Protein AF-A0A0M9WJP3-F1 (afdb_monomer_lite)

Foldseek 3Di:
DDQCQDAAEAEDQDPVVVVVVVVVCCVVPVPDDVSVYHYHYDNDAPVPDPPPDDDDDDDDPDDPLQFLVDDNSQSVLCVPPDPVCSCPVSVVD

Sequence (93 aa):
MTTNIPEILLLCMDEPFLKAFNDALNKTWPDHDSTKLKITAIHERLNSLPEGTTFDLIVSPANSYARLDGAFDHAISTTFSPQQDYDAVTRVA

Organism: NCBI:txid229535

pLDDT: mean 90.61, std 8.88, range [39.28, 97.94]

Radius of gyration: 15.59 Å; chains: 1; bounding box: 30×29×42 Å

InterPro domains:
  IPR043472 Macro domain-like [G3DSA:3.40.220.10] (2-93)
  IPR043472 Macro domain-like [SSF52949] (8-83)

Secondary structure (DSSP, 8-state):
----PPPEEEE-S-HHHHHHHHHHHHHH-TT--TTT--EEEE-S-GGGPPTT---S-------TT----SHHHHHHHHHHS-TT-TTHHHHH-

Structure (mmCIF, N/CA/C/O backbone):
data_AF-A0A0M9WJP3-F1
#
_entry.id   AF-A0A0M9WJP3-F1
#
loop_
_atom_site.group_PDB
_atom_site.id
_atom_site.type_symbol
_atom_site.label_atom_id
_atom_site.label_alt_id
_atom_site.label_comp_id
_atom_site.label_asym_id
_atom_site.label_entity_id
_atom_site.label_seq_id
_atom_site.pdbx_PDB_ins_code
_atom_site.Cartn_x
_atom_site.Cartn_y
_atom_site.Cartn_z
_atom_site.occupancy
_atom_site.B_iso_or_equiv
_atom_site.auth_seq_id
_atom_site.auth_comp_id
_atom_site.auth_asym_id
_atom_site.auth_atom_id
_atom_site.pdbx_PDB_model_num
ATOM 1 N N . MET A 1 1 ? -15.297 -8.704 -22.559 1.00 39.28 1 MET A N 1
ATOM 2 C CA . MET A 1 1 ? -14.111 -9.451 -22.088 1.00 39.28 1 MET A CA 1
ATOM 3 C C . MET A 1 1 ? -13.248 -8.463 -21.328 1.00 39.28 1 MET A C 1
ATOM 5 O O . MET A 1 1 ? -13.125 -7.338 -21.780 1.00 39.28 1 MET A O 1
ATOM 9 N N . THR A 1 2 ? -12.860 -8.814 -20.108 1.00 51.16 2 THR A N 1
ATOM 10 C CA . THR A 1 2 ? -12.605 -7.919 -18.964 1.00 51.16 2 THR A CA 1
ATOM 11 C C . THR A 1 2 ? -11.388 -6.998 -19.146 1.00 51.16 2 THR A C 1
ATOM 13 O O . THR A 1 2 ? -10.277 -7.361 -18.780 1.00 51.16 2 THR A O 1
ATOM 16 N N . THR A 1 3 ? -11.589 -5.803 -19.704 1.00 58.03 3 THR A N 1
ATOM 17 C CA . THR A 1 3 ? -10.537 -4.803 -19.989 1.00 58.03 3 THR A CA 1
ATOM 18 C C . THR A 1 3 ? -10.383 -3.747 -18.893 1.00 58.03 3 THR A C 1
ATOM 20 O O . THR A 1 3 ? -10.204 -2.577 -19.198 1.00 58.03 3 THR A O 1
ATOM 23 N N . ASN A 1 4 ? -10.449 -4.133 -17.620 1.00 74.62 4 ASN A N 1
ATOM 24 C CA . ASN A 1 4 ? -10.087 -3.235 -16.522 1.00 74.62 4 ASN A CA 1
ATOM 25 C C . ASN A 1 4 ? -8.920 -3.872 -15.773 1.00 74.62 4 ASN A C 1
ATOM 27 O O . ASN A 1 4 ? -9.114 -4.522 -14.747 1.00 74.62 4 ASN A O 1
ATOM 31 N N . ILE A 1 5 ? -7.716 -3.758 -16.340 1.00 82.06 5 ILE A N 1
ATOM 32 C CA . ILE A 1 5 ? -6.503 -4.057 -15.576 1.00 82.06 5 ILE A CA 1
ATOM 33 C C . ILE A 1 5 ? -6.465 -3.037 -14.431 1.00 82.06 5 ILE A C 1
ATOM 35 O O . ILE A 1 5 ? -6.574 -1.840 -14.712 1.00 82.06 5 ILE A O 1
ATOM 39 N N . PRO A 1 6 ? -6.381 -3.479 -13.164 1.00 88.56 6 PRO A N 1
ATOM 40 C CA . PRO A 1 6 ? -6.393 -2.560 -12.038 1.00 88.56 6 PRO A CA 1
ATOM 41 C C . PRO A 1 6 ? -5.154 -1.665 -12.076 1.00 88.56 6 PRO A C 1
ATOM 43 O O . PRO A 1 6 ? -4.059 -2.102 -12.434 1.00 88.56 6 PRO A O 1
ATOM 46 N N . GLU A 1 7 ? -5.329 -0.409 -11.685 1.00 93.81 7 GLU A N 1
ATOM 47 C CA . GLU A 1 7 ? -4.207 0.465 -11.366 1.00 93.81 7 GLU A CA 1
ATOM 48 C C . GLU A 1 7 ? -3.656 0.094 -9.986 1.00 93.81 7 GLU A C 1
ATOM 50 O O . GLU A 1 7 ? -4.415 -0.136 -9.045 1.00 93.81 7 GLU A O 1
ATOM 55 N N . ILE A 1 8 ? -2.330 0.054 -9.858 1.00 95.62 8 ILE A N 1
ATOM 56 C CA . ILE A 1 8 ? -1.658 -0.149 -8.576 1.00 95.62 8 ILE A CA 1
ATOM 57 C C . ILE A 1 8 ? -1.178 1.205 -8.062 1.00 95.62 8 ILE A C 1
ATOM 59 O O . ILE A 1 8 ? -0.313 1.834 -8.671 1.00 95.62 8 ILE A O 1
ATOM 63 N N . LEU A 1 9 ? -1.693 1.625 -6.908 1.00 95.88 9 LEU A N 1
ATOM 64 C CA . LEU A 1 9 ? -1.131 2.739 -6.150 1.00 95.88 9 LEU A CA 1
A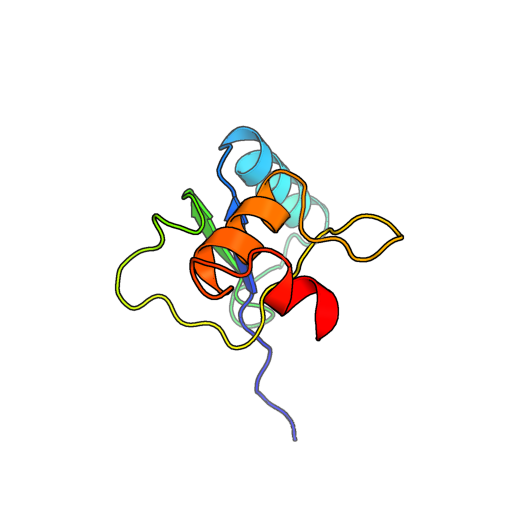TOM 65 C C . LEU A 1 9 ? -0.067 2.193 -5.193 1.00 95.88 9 LEU A C 1
ATOM 67 O O . LEU A 1 9 ? -0.385 1.514 -4.217 1.00 95.88 9 LEU A O 1
ATOM 71 N N . LEU A 1 10 ? 1.204 2.469 -5.480 1.00 95.81 10 LEU A N 1
ATOM 72 C CA . LEU A 1 10 ? 2.319 2.079 -4.621 1.00 95.81 10 LEU A CA 1
ATOM 73 C C . LEU A 1 10 ? 2.587 3.193 -3.607 1.00 95.81 10 LEU A C 1
ATOM 75 O O . LEU A 1 10 ? 3.381 4.099 -3.860 1.00 95.81 10 LEU A O 1
ATOM 79 N N . LEU A 1 11 ? 1.909 3.123 -2.463 1.00 95.44 11 LEU A N 1
ATOM 80 C CA . LEU A 1 11 ? 2.153 4.018 -1.337 1.00 95.44 11 LEU A CA 1
ATOM 81 C C . LEU A 1 11 ? 3.416 3.583 -0.587 1.00 95.44 11 LEU A C 1
ATOM 83 O O . LEU A 1 11 ? 3.508 2.452 -0.111 1.00 95.44 11 LEU A O 1
ATOM 87 N N . CYS A 1 12 ? 4.386 4.479 -0.463 1.00 94.44 12 CYS A N 1
ATOM 88 C CA . CYS A 1 12 ? 5.622 4.208 0.256 1.00 94.44 12 CYS A CA 1
ATOM 89 C C . CYS A 1 12 ? 6.148 5.497 0.880 1.00 94.44 12 CYS A C 1
ATOM 91 O O . CYS A 1 12 ? 6.144 6.530 0.229 1.00 94.44 12 CYS A O 1
ATOM 93 N N . MET A 1 13 ? 6.614 5.439 2.125 1.00 92.94 13 MET A N 1
ATOM 94 C CA . MET A 1 13 ? 7.101 6.623 2.843 1.00 92.94 13 MET A CA 1
ATOM 95 C C . MET A 1 13 ? 8.607 6.850 2.714 1.00 92.94 13 MET A C 1
ATOM 97 O O . MET A 1 13 ? 9.074 7.950 2.987 1.00 92.94 13 MET A O 1
ATOM 101 N N . ASP A 1 14 ? 9.359 5.809 2.356 1.00 93.19 14 ASP A N 1
ATOM 102 C CA . ASP A 1 14 ? 10.815 5.854 2.330 1.00 93.19 14 ASP A CA 1
ATOM 103 C C . ASP A 1 14 ? 11.305 5.773 0.883 1.00 93.19 14 ASP A C 1
ATOM 105 O O . ASP A 1 14 ? 11.226 4.732 0.221 1.00 93.19 14 ASP A O 1
ATOM 109 N N . GLU A 1 15 ? 11.882 6.874 0.408 1.00 94.38 15 GLU A N 1
ATOM 110 C CA . GLU A 1 15 ? 12.464 6.996 -0.931 1.00 94.38 15 GLU A CA 1
ATOM 111 C C . GLU A 1 15 ? 13.394 5.827 -1.334 1.00 94.38 15 GLU A C 1
ATOM 113 O O . GLU A 1 15 ? 13.291 5.359 -2.475 1.00 94.38 15 GLU A O 1
ATOM 118 N N . PRO A 1 16 ? 14.252 5.266 -0.448 1.00 96.94 16 PRO A N 1
ATOM 119 C CA . PRO A 1 16 ? 15.094 4.124 -0.805 1.00 96.94 16 PRO A CA 1
ATOM 120 C C . PRO A 1 16 ? 14.308 2.887 -1.254 1.00 96.94 16 PRO A C 1
ATOM 122 O O . PRO A 1 16 ? 14.767 2.171 -2.146 1.00 96.94 16 PRO A O 1
ATOM 125 N N . PHE A 1 17 ? 13.129 2.630 -0.679 1.00 95.88 17 PHE A N 1
ATOM 126 C CA . PHE A 1 17 ? 12.306 1.479 -1.057 1.00 95.88 17 PHE A CA 1
ATOM 127 C C . PHE A 1 17 ? 11.577 1.712 -2.380 1.00 95.88 17 PHE A C 1
ATOM 129 O O . PHE A 1 17 ? 11.508 0.790 -3.192 1.00 95.88 17 PHE A O 1
ATOM 136 N N . LEU A 1 18 ? 11.128 2.942 -2.657 1.00 95.31 18 LEU A N 1
ATOM 137 C CA . LEU A 1 18 ? 10.617 3.308 -3.985 1.00 95.31 18 LEU A CA 1
ATOM 138 C C . LEU A 1 18 ? 11.691 3.146 -5.058 1.00 95.31 18 LEU A C 1
ATOM 140 O O . LEU A 1 18 ? 11.436 2.571 -6.118 1.00 95.31 18 LEU A O 1
ATOM 144 N N . LYS A 1 19 ? 12.914 3.605 -4.778 1.00 96.69 19 LYS A N 1
ATOM 145 C CA . LYS A 1 19 ? 14.040 3.424 -5.693 1.00 96.69 19 LYS A CA 1
ATOM 146 C C . LYS A 1 19 ? 14.326 1.941 -5.929 1.00 96.69 19 LYS A C 1
ATOM 148 O O . LYS A 1 19 ? 14.435 1.525 -7.078 1.00 96.69 19 LYS A O 1
ATOM 153 N N . ALA A 1 20 ? 14.401 1.144 -4.863 1.00 97.75 20 ALA A N 1
ATOM 154 C CA . ALA A 1 20 ? 14.632 -0.294 -4.966 1.00 97.75 20 ALA A CA 1
ATOM 155 C C . ALA A 1 20 ? 13.534 -1.005 -5.776 1.00 97.75 20 ALA A C 1
ATOM 157 O O . ALA A 1 20 ? 13.846 -1.876 -6.587 1.00 97.75 20 ALA A O 1
ATOM 158 N N . PHE A 1 21 ? 12.268 -0.609 -5.602 1.00 97.12 21 PHE A N 1
ATOM 159 C CA . PHE A 1 21 ? 11.154 -1.125 -6.395 1.00 97.12 21 PHE A CA 1
ATOM 160 C C . PHE A 1 21 ? 11.322 -0.806 -7.884 1.00 97.12 21 PHE A C 1
ATOM 162 O O . PHE A 1 21 ? 11.253 -1.713 -8.709 1.00 97.12 21 PHE A O 1
ATOM 169 N N . ASN A 1 22 ? 11.597 0.454 -8.231 1.00 94.69 22 ASN A N 1
ATOM 170 C CA . ASN A 1 22 ? 11.780 0.868 -9.624 1.00 94.69 22 ASN A CA 1
ATOM 171 C C . ASN A 1 22 ? 12.999 0.194 -10.2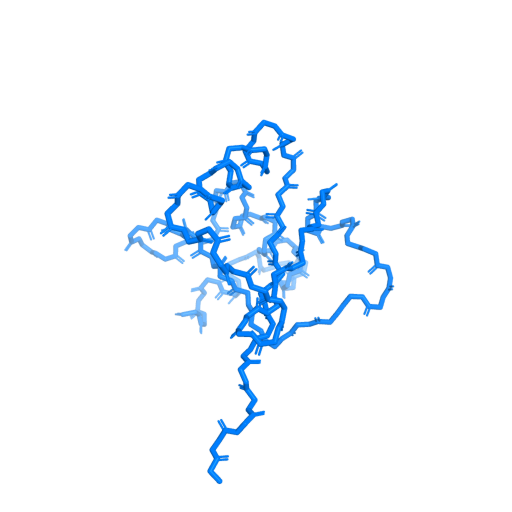73 1.00 94.69 22 ASN A C 1
ATOM 173 O O . ASN A 1 22 ? 12.923 -0.260 -11.415 1.00 94.69 22 ASN A O 1
ATOM 177 N N . ASP A 1 23 ? 14.109 0.070 -9.540 1.00 97.06 23 ASP A N 1
ATOM 178 C CA . ASP A 1 23 ? 15.304 -0.642 -10.004 1.00 97.06 23 ASP A CA 1
ATOM 179 C C . ASP A 1 23 ? 14.989 -2.125 -10.276 1.00 97.06 23 ASP A C 1
ATOM 181 O O . ASP A 1 23 ? 15.412 -2.683 -11.293 1.00 97.06 23 ASP A O 1
ATOM 185 N N . ALA A 1 24 ? 14.222 -2.769 -9.388 1.00 97.75 24 ALA A N 1
ATOM 186 C CA . ALA A 1 24 ? 13.796 -4.153 -9.559 1.00 97.75 24 ALA A CA 1
ATOM 187 C C . ALA A 1 24 ? 12.839 -4.313 -10.746 1.00 97.75 24 ALA A C 1
ATOM 189 O O . ALA A 1 24 ? 13.059 -5.212 -11.553 1.00 97.75 24 ALA A O 1
ATOM 190 N N . LEU A 1 25 ? 11.843 -3.432 -10.888 1.00 96.12 25 LEU A N 1
ATOM 191 C CA . LEU A 1 25 ? 10.877 -3.440 -11.989 1.00 96.12 25 LEU A CA 1
ATOM 192 C C . LEU A 1 25 ? 11.583 -3.340 -13.344 1.00 96.12 25 LEU A C 1
ATOM 194 O O . LEU A 1 25 ? 11.371 -4.185 -14.206 1.00 96.12 25 LEU A O 1
ATOM 198 N N . ASN A 1 26 ? 12.504 -2.386 -13.497 1.00 95.50 26 ASN A N 1
ATOM 199 C CA . ASN A 1 26 ? 13.276 -2.218 -14.730 1.00 95.50 26 ASN A CA 1
ATOM 200 C C . ASN A 1 26 ? 14.177 -3.424 -15.038 1.00 95.50 26 ASN A C 1
ATOM 202 O O . ASN A 1 26 ? 14.451 -3.723 -16.199 1.00 95.50 26 ASN A O 1
ATOM 206 N N . LYS A 1 27 ? 14.662 -4.120 -14.004 1.00 97.94 27 LYS A N 1
ATOM 207 C CA . LYS A 1 27 ? 15.522 -5.298 -14.158 1.00 97.94 27 LYS A CA 1
ATOM 208 C C . LYS A 1 27 ? 14.734 -6.560 -14.512 1.00 97.94 27 LYS A C 1
ATOM 210 O O . LYS A 1 27 ? 15.220 -7.367 -15.302 1.00 97.94 27 LYS A O 1
ATOM 215 N N . THR A 1 28 ? 13.580 -6.779 -13.885 1.00 97.81 28 THR A N 1
ATOM 216 C CA . THR A 1 28 ? 12.789 -8.013 -14.031 1.00 97.81 28 THR A CA 1
ATOM 217 C C . THR A 1 28 ? 11.745 -7.916 -15.134 1.00 97.81 28 THR A C 1
ATOM 219 O O . THR A 1 28 ? 11.397 -8.940 -15.716 1.00 97.81 28 THR A O 1
ATOM 222 N N . TRP A 1 29 ? 11.293 -6.702 -15.453 1.00 96.69 29 TRP A N 1
ATOM 223 C CA . TRP A 1 29 ? 10.332 -6.417 -16.511 1.00 96.69 29 TRP A CA 1
ATOM 224 C C . TRP A 1 29 ? 10.744 -5.177 -17.335 1.00 96.69 29 TRP A C 1
ATOM 226 O O . TRP A 1 29 ? 10.117 -4.122 -17.244 1.00 96.69 29 TRP A O 1
ATOM 236 N N . PRO A 1 30 ? 11.799 -5.280 -18.167 1.00 95.00 30 PRO A N 1
ATOM 237 C CA . PRO A 1 30 ? 12.378 -4.128 -18.868 1.00 95.00 30 PRO A CA 1
ATOM 238 C C . PRO A 1 30 ? 11.457 -3.464 -19.901 1.00 95.00 30 PRO A C 1
ATOM 240 O O . PRO A 1 30 ? 11.661 -2.307 -20.250 1.00 95.00 30 PRO A O 1
ATOM 243 N N . ASP A 1 31 ? 10.473 -4.197 -20.424 1.00 95.06 31 ASP A N 1
ATOM 244 C CA . ASP A 1 31 ? 9.467 -3.702 -21.365 1.00 95.06 31 ASP A CA 1
ATOM 245 C C . ASP A 1 31 ? 8.146 -3.325 -20.672 1.00 95.06 31 ASP A C 1
ATOM 247 O O . ASP A 1 31 ? 7.107 -3.255 -21.332 1.00 95.06 31 ASP A O 1
ATOM 251 N N . HIS A 1 32 ? 8.152 -3.123 -19.349 1.00 93.06 32 HIS A N 1
ATOM 252 C CA . HIS A 1 32 ? 6.999 -2.603 -18.615 1.00 93.06 32 HIS A CA 1
ATOM 253 C C . HIS A 1 32 ? 6.536 -1.261 -19.202 1.00 93.06 32 HIS A C 1
ATOM 255 O O . HIS A 1 32 ? 7.336 -0.384 -19.525 1.00 93.06 32 HIS A O 1
ATOM 261 N N . ASP A 1 33 ? 5.219 -1.108 -19.334 1.00 91.75 33 ASP A N 1
ATOM 262 C CA . ASP A 1 33 ? 4.582 0.149 -19.702 1.00 91.75 33 ASP A CA 1
ATOM 263 C C . ASP A 1 33 ? 3.215 0.281 -19.006 1.00 91.75 33 ASP A C 1
ATOM 265 O O . ASP A 1 33 ? 2.640 -0.691 -18.498 1.00 91.75 33 ASP A O 1
ATOM 269 N N . SER A 1 34 ? 2.673 1.500 -18.995 1.00 88.44 34 SER A N 1
ATOM 270 C CA . SER A 1 34 ? 1.394 1.807 -18.345 1.00 88.44 34 SER A CA 1
ATOM 271 C C . SER A 1 34 ? 0.171 1.206 -19.046 1.00 88.44 34 SER A C 1
ATOM 273 O O . SER A 1 34 ? -0.900 1.167 -18.443 1.00 88.44 34 SER A O 1
ATOM 275 N N . THR A 1 35 ? 0.306 0.728 -20.287 1.00 89.31 35 THR A N 1
ATOM 276 C CA . THR A 1 35 ? -0.775 0.051 -21.022 1.00 89.31 35 THR A CA 1
ATOM 277 C C . THR A 1 35 ? -0.913 -1.410 -20.599 1.00 89.31 35 THR A C 1
ATOM 279 O O . THR A 1 35 ? -2.021 -1.943 -20.597 1.00 89.31 35 THR A O 1
ATOM 282 N N . LYS A 1 36 ? 0.197 -2.039 -20.189 1.00 91.81 36 LYS A N 1
ATOM 283 C CA . LYS A 1 36 ? 0.232 -3.385 -19.607 1.00 91.81 36 LYS A CA 1
ATOM 284 C C . LYS A 1 36 ? -0.202 -3.367 -18.147 1.00 91.81 36 LYS A C 1
ATOM 286 O O . LYS A 1 36 ? -0.997 -4.212 -17.746 1.00 91.81 36 LYS A O 1
ATOM 291 N N . LEU A 1 37 ? 0.328 -2.430 -17.356 1.00 93.12 37 LEU A N 1
ATOM 292 C CA . LEU A 1 37 ? -0.042 -2.240 -15.953 1.00 93.12 37 LEU A CA 1
ATOM 293 C C . LEU A 1 37 ? 0.368 -0.847 -15.472 1.00 93.12 37 LEU A C 1
ATOM 295 O O . LEU A 1 37 ? 1.557 -0.530 -15.397 1.00 93.12 37 LEU A O 1
ATOM 299 N N . LYS A 1 38 ? -0.605 -0.024 -15.085 1.00 94.62 38 LYS A N 1
ATOM 300 C CA . LYS A 1 38 ? -0.328 1.283 -14.489 1.00 94.62 38 LYS A CA 1
ATOM 301 C C . LYS A 1 38 ? 0.055 1.113 -13.018 1.00 94.62 38 LYS A C 1
ATOM 303 O O . LYS A 1 38 ? -0.738 0.617 -12.223 1.00 94.62 38 LYS A O 1
ATOM 308 N N . ILE A 1 39 ? 1.267 1.545 -12.678 1.00 95.75 39 ILE A N 1
ATOM 309 C CA . ILE A 1 39 ? 1.771 1.608 -11.305 1.00 95.75 39 ILE A CA 1
ATOM 310 C C . ILE A 1 39 ? 2.082 3.073 -11.006 1.00 95.75 39 ILE A C 1
ATOM 312 O O . ILE A 1 39 ? 2.938 3.669 -11.658 1.00 95.75 39 ILE A O 1
ATOM 316 N N . THR A 1 40 ? 1.380 3.650 -10.037 1.00 94.81 40 THR A N 1
ATOM 317 C CA . THR A 1 40 ? 1.535 5.047 -9.622 1.00 94.81 40 THR A CA 1
ATOM 318 C C . THR A 1 40 ? 2.166 5.072 -8.236 1.00 94.81 40 THR A C 1
ATOM 320 O O . THR A 1 40 ? 1.536 4.688 -7.252 1.00 94.81 40 THR A O 1
ATOM 323 N N . ALA A 1 41 ? 3.425 5.499 -8.153 1.00 94.44 41 ALA A N 1
ATOM 324 C CA . ALA A 1 41 ? 4.113 5.661 -6.877 1.00 94.44 41 ALA A CA 1
ATOM 325 C C . ALA A 1 41 ? 3.618 6.917 -6.146 1.00 94.44 41 ALA A C 1
ATOM 327 O O . ALA A 1 41 ? 3.577 8.001 -6.728 1.00 94.44 41 ALA A O 1
ATOM 328 N N . ILE A 1 42 ? 3.281 6.773 -4.865 1.00 94.75 42 ILE A N 1
ATOM 329 C CA . ILE A 1 42 ? 2.876 7.869 -3.983 1.00 94.75 42 ILE A CA 1
ATOM 330 C C . ILE A 1 42 ? 3.853 7.896 -2.808 1.00 94.75 42 ILE A C 1
ATOM 332 O O . ILE A 1 42 ? 3.855 6.988 -1.975 1.00 94.75 42 ILE A O 1
ATOM 336 N N . HIS A 1 43 ? 4.697 8.927 -2.758 1.00 94.88 43 HIS A N 1
ATOM 337 C CA . HIS A 1 43 ? 5.718 9.089 -1.721 1.00 94.88 43 HIS A CA 1
ATOM 338 C C . HIS A 1 43 ? 5.166 9.855 -0.510 1.00 94.88 43 HIS A C 1
ATOM 340 O O . HIS A 1 43 ? 5.584 10.973 -0.235 1.00 94.88 43 HIS A O 1
ATOM 346 N N . GLU A 1 44 ? 4.174 9.279 0.167 1.00 93.75 44 GLU A N 1
ATOM 347 C CA . GLU A 1 44 ? 3.457 9.926 1.271 1.00 93.75 44 GLU A CA 1
ATOM 348 C C . GLU A 1 44 ? 3.079 8.930 2.375 1.00 93.75 44 GLU A C 1
ATOM 350 O O . GLU A 1 44 ? 3.276 7.716 2.268 1.00 93.75 44 GLU A O 1
ATOM 355 N N . ARG A 1 45 ? 2.501 9.455 3.458 1.00 91.81 45 ARG A N 1
ATOM 356 C CA . ARG A 1 45 ? 1.813 8.664 4.489 1.00 91.81 45 ARG A CA 1
ATOM 357 C C . ARG A 1 45 ? 0.360 8.422 4.088 1.00 91.81 45 ARG A C 1
ATOM 359 O O . ARG A 1 45 ? -0.235 9.241 3.396 1.00 91.81 45 ARG A O 1
ATOM 366 N N . LEU A 1 46 ? -0.254 7.355 4.607 1.00 91.44 46 LEU A N 1
ATOM 367 C CA . LEU A 1 46 ? -1.670 7.055 4.341 1.00 91.44 46 LEU A CA 1
ATOM 368 C C . LEU A 1 46 ? -2.606 8.208 4.745 1.00 91.44 46 LEU A C 1
ATOM 370 O O . LEU A 1 46 ? -3.540 8.536 4.023 1.00 91.44 46 LEU A O 1
ATOM 374 N N . ASN A 1 47 ? -2.319 8.867 5.869 1.00 87.25 47 ASN A N 1
ATOM 375 C CA . ASN A 1 47 ? -3.079 10.018 6.362 1.00 87.25 47 ASN A CA 1
ATOM 376 C C . ASN A 1 47 ? -2.676 11.358 5.714 1.00 87.25 47 ASN A C 1
ATOM 378 O O . ASN A 1 47 ? -3.162 12.408 6.125 1.00 87.25 47 ASN A O 1
ATOM 382 N N . SER A 1 48 ? -1.760 11.339 4.746 1.00 91.12 48 SER A N 1
ATOM 383 C CA . SER A 1 48 ? -1.283 12.509 3.997 1.00 91.12 48 SER A CA 1
ATOM 384 C C . SER A 1 48 ? -1.434 12.308 2.489 1.00 91.12 48 SER A C 1
ATOM 386 O O . SER A 1 48 ? -0.779 12.988 1.704 1.00 91.12 48 SER A O 1
ATOM 388 N N . LEU A 1 49 ? -2.297 11.373 2.074 1.00 90.50 49 LEU A N 1
ATOM 389 C CA . LEU A 1 49 ? -2.615 11.180 0.667 1.00 90.50 49 LEU A CA 1
ATOM 390 C C . LEU A 1 49 ? -3.164 12.482 0.055 1.00 90.50 49 LEU A C 1
ATOM 392 O O . LEU A 1 49 ? -3.948 13.177 0.710 1.00 90.50 49 LEU A O 1
ATOM 396 N N . PRO A 1 50 ? -2.801 12.802 -1.201 1.00 88.31 50 PRO A N 1
ATOM 397 C CA . PRO A 1 50 ? -3.352 13.951 -1.904 1.00 88.31 50 PRO A CA 1
ATOM 398 C C . PRO A 1 50 ? -4.882 13.923 -1.923 1.00 88.31 50 PRO A C 1
ATOM 400 O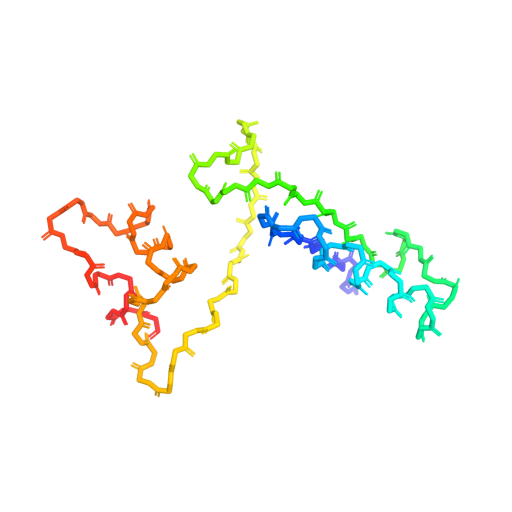 O . PRO A 1 50 ? -5.495 12.867 -2.120 1.00 88.31 50 PRO A O 1
ATOM 403 N N . GLU A 1 51 ? -5.498 15.092 -1.757 1.00 88.31 51 GLU A N 1
ATOM 404 C CA . GLU A 1 51 ? -6.950 15.233 -1.818 1.00 88.31 51 GLU A CA 1
ATOM 405 C C . GLU A 1 51 ? -7.481 14.706 -3.163 1.00 88.31 51 GLU A C 1
ATOM 407 O O . GLU A 1 51 ? -6.935 15.003 -4.226 1.00 88.31 51 GLU A O 1
ATOM 412 N N . GLY A 1 52 ? -8.526 13.877 -3.114 1.00 87.81 52 GLY A N 1
ATOM 413 C CA . GLY A 1 52 ? -9.089 13.222 -4.299 1.00 87.81 52 GLY A CA 1
ATOM 414 C C . GLY A 1 52 ? -8.431 11.893 -4.689 1.00 87.81 52 GLY A C 1
ATOM 415 O O . GLY A 1 52 ? -8.863 11.280 -5.665 1.00 87.81 52 GLY A O 1
ATOM 416 N N . THR A 1 53 ? -7.438 11.405 -3.935 1.00 92.25 53 THR A N 1
ATOM 417 C CA . THR A 1 53 ? -6.943 10.029 -4.107 1.00 92.25 53 THR A CA 1
ATOM 418 C C . THR A 1 53 ? -8.076 9.041 -3.829 1.00 92.25 53 THR A C 1
ATOM 420 O O . THR A 1 53 ? -8.677 9.059 -2.756 1.00 92.25 53 THR A O 1
ATOM 423 N N . THR A 1 54 ? -8.365 8.172 -4.795 1.00 92.44 54 THR A N 1
ATOM 424 C CA . THR A 1 54 ? -9.400 7.135 -4.694 1.00 92.44 54 THR A CA 1
ATOM 425 C C . THR A 1 54 ? -8.795 5.773 -4.997 1.00 92.44 54 THR A C 1
ATOM 427 O O . THR A 1 54 ? -7.856 5.659 -5.783 1.00 92.44 54 THR A O 1
ATOM 430 N N . PHE A 1 55 ? -9.308 4.743 -4.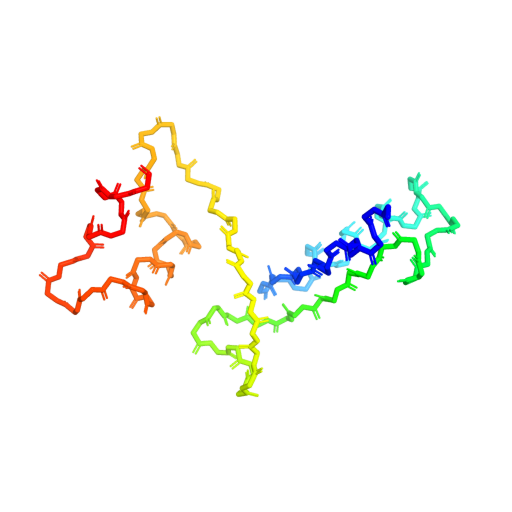337 1.00 93.12 55 PHE A N 1
ATOM 431 C CA . PHE A 1 55 ? -8.922 3.354 -4.544 1.00 93.12 55 PHE A CA 1
ATOM 432 C C . PHE A 1 55 ? -10.076 2.450 -4.112 1.00 93.12 55 PHE A C 1
ATOM 434 O O . PHE A 1 55 ? -10.831 2.795 -3.204 1.00 93.12 55 PHE A O 1
ATOM 441 N N . ASP A 1 56 ? -10.191 1.289 -4.750 1.00 93.62 56 ASP A N 1
ATOM 442 C CA . ASP A 1 56 ? -11.223 0.299 -4.420 1.00 93.62 56 ASP A CA 1
ATOM 443 C C . ASP A 1 56 ? -10.766 -0.678 -3.328 1.00 93.62 56 ASP A C 1
ATOM 445 O O . ASP A 1 56 ? -11.582 -1.240 -2.600 1.00 93.62 56 ASP A O 1
ATOM 449 N N . LEU A 1 57 ? -9.452 -0.905 -3.224 1.00 93.12 57 LEU A N 1
ATOM 450 C CA . LEU A 1 57 ? -8.852 -1.895 -2.336 1.00 93.12 57 LEU A CA 1
ATOM 451 C C . LEU A 1 57 ? -7.515 -1.395 -1.787 1.00 93.12 57 LEU A C 1
ATOM 453 O O . LEU A 1 57 ? -6.714 -0.803 -2.508 1.00 93.12 57 LEU A O 1
ATOM 457 N N . ILE A 1 58 ? -7.267 -1.693 -0.513 1.00 93.31 58 ILE A N 1
ATOM 458 C CA . ILE A 1 58 ? -5.991 -1.472 0.168 1.00 93.31 58 ILE A CA 1
ATOM 459 C C . ILE A 1 58 ? -5.424 -2.816 0.632 1.00 93.31 58 ILE A C 1
ATOM 461 O O . ILE A 1 58 ? -6.151 -3.661 1.150 1.00 93.31 58 ILE A O 1
ATOM 465 N N . VAL A 1 59 ? -4.124 -3.028 0.424 1.00 93.56 59 VAL A N 1
ATOM 466 C CA . VAL A 1 59 ? -3.431 -4.248 0.859 1.00 93.56 59 VAL A CA 1
ATOM 467 C C . VAL A 1 59 ? -2.794 -3.995 2.220 1.00 93.56 59 VAL A C 1
ATOM 469 O O . VAL A 1 59 ? -1.917 -3.145 2.338 1.00 93.56 59 VAL A O 1
ATOM 472 N N . SER A 1 60 ? -3.210 -4.753 3.232 1.00 92.62 60 SER A N 1
ATOM 473 C CA . SER A 1 60 ? -2.586 -4.757 4.556 1.00 92.62 60 SER A CA 1
ATOM 474 C C . SER A 1 60 ? -1.578 -5.911 4.661 1.00 92.62 60 SER A C 1
ATOM 476 O O . SER A 1 60 ? -1.970 -7.072 4.511 1.00 92.62 60 SER A O 1
ATOM 478 N N . PRO A 1 61 ? -0.286 -5.641 4.920 1.00 90.06 61 PRO A N 1
ATOM 479 C CA . PRO A 1 61 ? 0.712 -6.662 5.223 1.00 90.06 61 PRO A CA 1
ATOM 480 C C . PRO A 1 61 ? 0.649 -7.099 6.703 1.00 90.06 61 PRO A C 1
ATOM 482 O O . PRO A 1 61 ? 1.682 -7.163 7.372 1.00 90.06 61 PRO A O 1
ATOM 485 N N . ALA A 1 62 ? -0.554 -7.402 7.204 1.00 90.31 62 ALA A N 1
ATOM 486 C CA . ALA A 1 62 ? -0.783 -7.790 8.592 1.00 90.31 62 ALA A CA 1
ATOM 487 C C . ALA A 1 62 ? -0.011 -9.054 9.001 1.00 90.31 62 ALA A C 1
ATOM 489 O O . ALA A 1 62 ? 0.374 -9.901 8.188 1.00 90.31 62 ALA A O 1
ATOM 490 N N . ASN A 1 63 ? 0.168 -9.217 10.312 1.00 89.88 63 ASN A N 1
ATOM 491 C CA . ASN A 1 63 ? 0.713 -10.448 10.880 1.00 89.88 63 ASN A CA 1
ATOM 492 C C . ASN A 1 63 ? -0.265 -11.636 10.726 1.00 89.88 63 ASN A C 1
ATOM 494 O O . ASN A 1 63 ? -1.424 -11.477 10.350 1.00 89.88 63 ASN A O 1
ATOM 498 N N . SER A 1 64 ? 0.178 -12.851 11.064 1.00 91.62 64 SER A N 1
ATOM 499 C CA . SER A 1 64 ? -0.622 -14.080 10.899 1.00 91.62 64 SER A CA 1
ATOM 500 C C . SER A 1 64 ? -1.908 -14.145 11.735 1.00 91.62 64 SER A C 1
ATOM 502 O O . SER A 1 64 ? -2.714 -15.044 11.516 1.00 91.62 64 SER A O 1
ATOM 504 N N . TYR A 1 65 ? -2.116 -13.220 12.676 1.00 89.94 65 TYR A N 1
ATOM 505 C CA . TYR A 1 65 ? -3.377 -13.065 13.405 1.00 89.94 65 TYR A CA 1
ATOM 506 C C . TYR A 1 65 ? -4.327 -12.055 12.743 1.00 89.94 65 TYR A C 1
ATOM 508 O O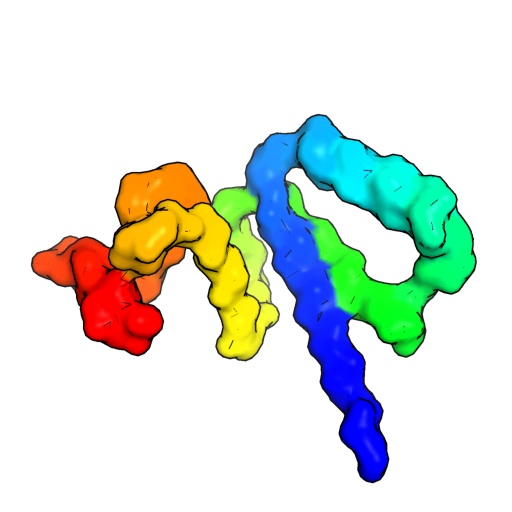 . TYR A 1 6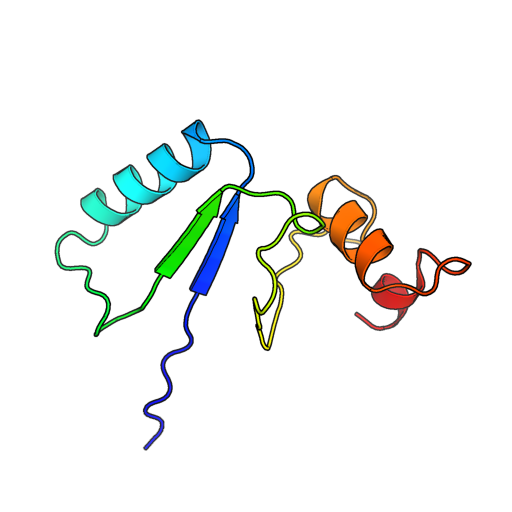5 ? -5.335 -11.705 13.352 1.00 89.94 65 TYR A O 1
ATOM 516 N N . ALA A 1 66 ? -3.989 -11.567 11.542 1.00 88.44 66 ALA A N 1
ATOM 517 C CA . ALA A 1 66 ? -4.714 -10.542 10.789 1.00 88.44 66 ALA A CA 1
ATOM 518 C C . ALA A 1 66 ? -4.951 -9.241 11.577 1.00 88.44 66 ALA A C 1
ATOM 520 O O . ALA A 1 66 ? -5.861 -8.474 11.274 1.00 88.44 66 ALA A O 1
ATOM 521 N N . ARG A 1 67 ? -4.135 -8.981 12.607 1.00 89.38 67 ARG A N 1
ATOM 522 C CA . ARG A 1 67 ? -4.273 -7.780 13.429 1.00 89.38 67 ARG A CA 1
ATOM 523 C C . ARG A 1 67 ? -3.671 -6.584 12.729 1.00 89.38 67 ARG A C 1
ATOM 525 O O . ARG A 1 67 ? -2.522 -6.639 12.294 1.00 89.38 67 ARG A O 1
ATOM 532 N N . LEU A 1 68 ? -4.436 -5.499 12.706 1.00 91.62 68 LEU A N 1
ATOM 533 C CA . LEU A 1 68 ? -4.020 -4.256 12.088 1.00 91.62 68 LEU A CA 1
ATOM 534 C C . LEU A 1 68 ? -3.317 -3.316 13.081 1.00 91.62 68 LEU A C 1
ATOM 536 O O . LEU A 1 68 ? -3.759 -2.188 13.303 1.00 91.62 68 LEU A O 1
ATOM 540 N N . ASP A 1 69 ? -2.254 -3.806 13.726 1.00 87.69 69 ASP A N 1
ATOM 541 C CA . ASP A 1 69 ? -1.636 -3.179 14.905 1.00 87.69 69 ASP A CA 1
ATOM 542 C C . ASP A 1 69 ? -0.187 -2.686 14.715 1.00 87.69 69 ASP A C 1
ATOM 544 O O . ASP A 1 69 ? 0.333 -1.955 15.562 1.00 87.69 69 ASP A O 1
ATOM 548 N N . GLY A 1 70 ? 0.465 -3.013 13.596 1.00 87.56 70 GLY A N 1
ATOM 549 C CA . GLY A 1 70 ? 1.834 -2.588 13.285 1.00 87.56 70 GLY A CA 1
ATOM 550 C C . GLY A 1 70 ? 1.896 -1.487 12.227 1.00 87.56 70 GLY A C 1
ATOM 551 O O . GLY A 1 70 ? 1.120 -1.505 11.288 1.00 87.56 70 GLY A O 1
ATOM 552 N N . ALA A 1 71 ? 2.838 -0.545 12.349 1.00 89.75 71 ALA A N 1
ATOM 553 C CA . ALA A 1 71 ? 3.224 0.454 11.334 1.00 89.75 71 ALA A CA 1
ATOM 554 C C . ALA A 1 71 ? 2.127 0.855 10.314 1.00 89.75 71 ALA A C 1
ATOM 556 O O . ALA A 1 71 ? 1.294 1.711 10.612 1.00 89.75 71 ALA A O 1
ATOM 557 N N . PHE A 1 72 ? 2.129 0.261 9.113 1.00 92.88 72 PHE A N 1
ATOM 558 C CA . PHE A 1 72 ? 1.146 0.573 8.073 1.00 92.88 72 PHE A CA 1
ATOM 559 C C . PHE A 1 72 ? -0.267 0.108 8.437 1.00 92.88 72 PHE A C 1
ATOM 561 O O . PHE A 1 72 ? -1.221 0.853 8.241 1.00 92.88 72 PHE A O 1
ATOM 568 N N . ASP A 1 73 ? -0.409 -1.063 9.049 1.00 92.69 73 ASP A N 1
ATOM 569 C CA . ASP A 1 73 ? -1.701 -1.550 9.514 1.00 92.69 73 ASP A CA 1
ATOM 570 C C . ASP A 1 73 ? -2.287 -0.667 10.622 1.00 92.69 73 ASP A C 1
ATOM 572 O O . ASP A 1 73 ? -3.485 -0.398 10.637 1.00 92.69 73 ASP A O 1
ATOM 576 N N . HIS A 1 74 ? -1.440 -0.110 11.493 1.00 92.12 74 HIS A N 1
ATOM 577 C CA . HIS A 1 74 ? -1.879 0.900 12.453 1.00 92.12 74 HIS A CA 1
ATOM 578 C C . HIS A 1 74 ? -2.428 2.149 11.752 1.00 92.12 74 HIS A C 1
ATOM 580 O O . HIS A 1 74 ? -3.430 2.717 12.194 1.00 92.12 74 HIS A O 1
ATOM 586 N N . ALA A 1 75 ? -1.809 2.574 10.647 1.00 92.81 75 ALA A N 1
ATOM 587 C CA . ALA A 1 75 ? -2.337 3.665 9.835 1.00 92.81 75 ALA A CA 1
ATOM 588 C C . ALA A 1 75 ? -3.702 3.303 9.221 1.00 92.81 75 ALA A C 1
ATOM 590 O O . ALA A 1 75 ? -4.598 4.143 9.224 1.00 92.81 75 ALA A O 1
ATOM 591 N N . ILE A 1 76 ? -3.899 2.063 8.761 1.00 93.25 76 ILE A N 1
ATOM 592 C CA . ILE A 1 76 ? -5.199 1.579 8.262 1.00 93.25 76 ILE A CA 1
ATOM 593 C C . ILE A 1 76 ? -6.250 1.652 9.377 1.00 93.25 76 ILE A C 1
ATOM 595 O O . ILE A 1 76 ? -7.283 2.296 9.195 1.00 93.25 76 ILE A O 1
ATOM 599 N N . SER A 1 77 ? -5.967 1.080 10.550 1.00 93.56 77 SER A N 1
ATOM 600 C CA . SER A 1 77 ? -6.880 1.108 11.700 1.00 93.56 77 SER A CA 1
ATOM 601 C C . SER A 1 77 ? -7.246 2.531 12.107 1.00 93.56 77 SER A C 1
ATOM 603 O O . SER A 1 77 ? -8.418 2.856 12.245 1.00 93.56 77 SER A O 1
ATOM 605 N N . THR A 1 78 ? -6.267 3.424 12.246 1.00 92.44 78 THR A N 1
ATOM 606 C CA . THR A 1 78 ? -6.539 4.820 12.636 1.00 92.44 78 THR A CA 1
ATOM 607 C C . THR A 1 78 ? -7.271 5.630 11.566 1.00 92.44 78 THR A C 1
ATOM 609 O O . THR A 1 78 ? -7.942 6.600 11.910 1.00 92.44 78 THR A O 1
ATOM 612 N N . THR A 1 79 ? -7.163 5.245 10.292 1.00 91.38 79 THR A N 1
ATOM 613 C CA . THR A 1 79 ? -7.811 5.954 9.179 1.00 91.38 79 THR A CA 1
ATOM 614 C C . THR A 1 79 ? -9.249 5.485 8.958 1.00 91.38 79 THR A C 1
ATOM 616 O O . THR A 1 79 ? -10.117 6.311 8.685 1.00 91.38 79 THR A O 1
ATOM 619 N N . PHE A 1 80 ? -9.517 4.179 9.071 1.00 90.88 80 PHE A N 1
ATOM 620 C CA . PHE A 1 80 ? -10.803 3.591 8.673 1.00 90.88 80 PHE A CA 1
ATOM 621 C C . PHE A 1 80 ? -11.664 3.089 9.835 1.00 90.88 80 PHE A C 1
ATOM 623 O O . PHE A 1 80 ? -12.873 2.931 9.657 1.00 90.88 80 PHE A O 1
ATOM 630 N N . SER A 1 81 ? -11.094 2.848 11.018 1.00 92.56 81 SER A N 1
ATOM 631 C CA . SER A 1 81 ? -11.891 2.466 12.185 1.00 92.56 81 SER A CA 1
ATOM 632 C C . SER A 1 81 ? -12.596 3.680 12.813 1.00 92.56 81 SER A C 1
ATOM 634 O O . SER A 1 81 ? -12.083 4.803 12.765 1.00 92.56 81 SER A O 1
ATOM 636 N N . PRO A 1 82 ? -13.755 3.489 13.473 1.00 93.00 82 PRO A N 1
ATOM 637 C CA . PRO A 1 82 ? -14.346 4.517 14.322 1.00 93.00 82 PRO A CA 1
ATOM 638 C C . PRO A 1 82 ? -13.360 4.970 15.408 1.00 93.00 82 PRO A C 1
ATOM 640 O O . PRO A 1 82 ? -12.643 4.153 15.982 1.00 93.00 82 PRO A O 1
ATOM 643 N N . GLN A 1 83 ? -13.374 6.261 15.764 1.00 86.56 83 GLN A N 1
ATOM 644 C CA . GLN A 1 83 ? -12.411 6.851 16.715 1.00 86.56 83 GLN A CA 1
ATOM 645 C C . GLN A 1 83 ? -12.326 6.132 18.074 1.00 86.56 83 GLN A C 1
ATOM 647 O O . GLN A 1 83 ? -11.293 6.188 18.733 1.00 86.56 83 GLN A O 1
ATOM 652 N N . GLN A 1 84 ? -13.410 5.485 18.510 1.00 91.44 84 GLN A N 1
ATOM 653 C CA . GLN A 1 84 ? -13.499 4.794 19.802 1.00 91.44 84 GLN A CA 1
ATOM 654 C C . GLN A 1 84 ? -13.333 3.270 19.690 1.00 91.44 84 GLN A C 1
ATOM 656 O O . GLN A 1 84 ? -13.493 2.569 20.684 1.00 91.44 84 GLN A O 1
ATOM 661 N N . ASP A 1 85 ? -13.035 2.749 18.498 1.00 92.25 85 ASP A N 1
ATOM 662 C CA . ASP A 1 85 ? -13.020 1.315 18.224 1.00 92.25 85 ASP A CA 1
ATOM 663 C C . ASP A 1 85 ? -11.910 0.949 17.238 1.00 92.25 85 ASP A C 1
ATOM 665 O O . ASP A 1 85 ? -12.155 0.602 16.087 1.00 92.25 85 ASP A O 1
ATOM 669 N N . TYR A 1 86 ? -10.668 1.043 17.709 1.00 91.62 86 TYR A N 1
ATOM 670 C CA . TYR A 1 86 ? -9.460 0.792 16.920 1.00 91.62 86 TYR A CA 1
ATOM 671 C C . TYR A 1 86 ? -9.500 -0.535 16.142 1.00 91.62 86 TYR A C 1
ATOM 673 O O . TYR A 1 86 ? -9.167 -0.571 14.959 1.00 91.62 86 TYR A O 1
ATOM 681 N N . ASP A 1 87 ? -9.984 -1.603 16.779 1.00 91.50 87 ASP A N 1
ATOM 682 C CA . ASP A 1 87 ? -10.014 -2.955 16.216 1.00 91.50 87 ASP A CA 1
ATOM 683 C C . ASP A 1 87 ? -11.207 -3.213 15.279 1.00 91.50 87 ASP A C 1
ATOM 685 O O . ASP A 1 87 ? -11.382 -4.344 14.822 1.00 91.50 87 ASP A O 1
ATOM 689 N N . ALA A 1 88 ? -12.049 -2.212 14.995 1.00 92.12 88 ALA A N 1
ATOM 690 C CA . ALA A 1 88 ? -13.250 -2.392 14.180 1.00 92.12 88 ALA A CA 1
ATOM 691 C C . ALA A 1 88 ? -12.950 -3.045 12.829 1.00 92.12 88 ALA A C 1
ATOM 693 O O . ALA A 1 88 ? -13.600 -4.028 12.477 1.00 92.12 88 ALA A O 1
ATOM 694 N N . VAL A 1 89 ? -11.946 -2.536 12.108 1.00 89.56 89 VAL A N 1
ATOM 695 C CA . VAL A 1 89 ? -11.561 -3.069 10.794 1.00 89.56 89 VAL A CA 1
ATOM 696 C C . VAL A 1 89 ? -10.924 -4.456 10.923 1.00 89.56 89 VAL A C 1
ATOM 698 O O . VAL A 1 89 ? -11.286 -5.348 10.166 1.00 89.56 89 VAL A O 1
ATOM 701 N N . THR A 1 90 ? -10.077 -4.690 11.932 1.00 89.75 90 THR A N 1
ATOM 702 C CA . THR A 1 90 ? -9.497 -6.019 12.217 1.00 89.75 90 THR A CA 1
ATOM 703 C C . THR A 1 90 ? -10.570 -7.098 12.409 1.00 89.75 90 THR A C 1
ATOM 705 O O . THR A 1 90 ? -10.380 -8.238 12.003 1.00 89.75 90 THR A O 1
ATOM 708 N N . ARG A 1 91 ? -11.706 -6.772 13.041 1.00 89.50 91 ARG A N 1
ATOM 709 C CA . ARG A 1 91 ? -12.763 -7.760 13.336 1.00 89.50 91 ARG A CA 1
ATOM 710 C C . ARG A 1 91 ? -13.629 -8.139 12.135 1.00 89.50 91 ARG A C 1
ATOM 712 O O . ARG A 1 91 ? -14.358 -9.124 12.230 1.00 89.50 91 ARG A O 1
ATOM 719 N N . VAL A 1 92 ? -13.604 -7.349 11.065 1.00 83.56 92 VAL A N 1
ATOM 720 C CA . VAL A 1 92 ? -14.405 -7.582 9.849 1.00 83.56 92 VAL A CA 1
ATOM 721 C C . VAL A 1 92 ? -13.551 -7.938 8.628 1.00 83.56 92 VAL A C 1
ATOM 723 O O . VAL A 1 92 ? -14.117 -8.169 7.560 1.00 83.56 92 VAL A O 1
ATOM 726 N N . ALA A 1 93 ? -12.225 -7.949 8.792 1.00 65.12 93 ALA A N 1
ATOM 727 C CA . ALA A 1 93 ? -11.242 -8.323 7.780 1.00 65.12 93 ALA A CA 1
ATOM 728 C C . ALA A 1 93 ? -11.119 -9.845 7.602 1.00 65.12 93 ALA A C 1
ATOM 730 O O . ALA A 1 93 ? -11.386 -10.595 8.571 1.00 65.12 93 ALA A O 1
#

=== Feature glossary ===
The record interleaves many kinds of information about one protein. Here is each kind framed as the question it answers.

Q: Are the domains correctly placed relative to each other?
A: Predicted aligned error is AlphaFold's pairwise confidence. Unlike pLDDT (per-residue), PAE is per-residue-pair and captures whether two parts of the structure are correctly placed relative to each other. Units are ångströms of expected positional error.

Q: Which residues are in helices, strands, or loops?
A: Eight-state secondary structure (DSSP): H is the canonical α-helix, G the tighter 3₁₀-helix, I the wider π-helix; E/B are β-structure, T and S are turns and bends, and '-' is everything else. DSSP derives these from the pattern of main-chain N–H···O=C hydrogen bonds, not from the sequence.

Q: What if only a Cα trace is available?
A: P-SEA three-state annotation labels each residue as helix, strand, or coil based purely on the geometry of the Cα trace. It serves as a fallback when the full backbone (and thus DSSP) is unavailable.

Q: What are the backbone torsion angles?
A: φ (phi) and ψ (psi) are the two rotatable backbone dihedrals per residue: φ is the C(i-1)–N–Cα–C torsion, ψ is the N–Cα–C–N(i+1) torsion, both in degrees on (−180°, 180°]. α-helical residues cluster near (−60°, −45°); β-strand residues near (−120°, +130°). A Ramachandran plot is simply a scatter of (φ, ψ) for every residue.

Q: What known structures does this most resemble?
A: Structural nearest neighbors (via Foldseek easy-search vs the PDB). Reported per hit: target PDB id, E-value, and alignment TM-score. A TM-score above ~0.5 is the conventional threshold for 'same fold'.

Q: What family and function is it annotated with?
A: Database cross-references. InterPro integrates a dozen domain/family signature databases into unified entries with residue-range hits. GO terms attach function/process/location labels with evidence codes. CATH codes position the fold in a four-level structural taxonomy. Organism is the NCBI-taxonomy species name.

Q: Which residues are buried vs exposed?
A: Solvent accessibility: the surface area of each residue that a 1.4 Å water probe can touch, in Å². When only backbone atoms are present the absolute values are lower than full-atom SASA (side chains contribute most of the area) and are flagged as backbone-only.

Q: What do the diagnostic plots show?
A: Three diagnostic plots accompany the record. The Cα contact map visualizes the tertiary structure as a 2D adjacency matrix (8 Å cutoff, sequence-local contacts suppressed). The Ramachandran plot shows the distribution of backbone (φ, ψ) torsions, with points in the α and β basins reflecting secondary structure content. The PAE plot shows AlphaFold's inter-residue confidence as a color matrix.

Q: What is the amino-acid chain?
A: The amino-acid sequence is the protein's primary structure: the linear order of residues from the N-terminus to the C-terminus, written in one-letter code. Everything else here — the 3D coordinates, the secondary structure, the domain annotations — is ultimately a consequence of this string.

Q: What do the rendered images show?
A: The six renders are orthographic views along the three Cartesian axes in both directions. Representation (cartoon, sticks, or surface) and color scheme (sequence-rainbow or by-chain) vary across proteins so the training set covers all the common visualization conventions.

Q: Where is each backbone atom in 3D?
A: The mmCIF table is the protein's shape written out atom by atom. For each backbone N, Cα, C, and carbonyl O, it records an (x, y, z) coordinate triple in Å plus the residue type, chain letter, and residue number.

Q: How mobile is each atom in the crystal?
A: For experimental (PDB) structures, the B-factor (temperature factor) quantifies the positional spread of each atom in the crystal — a combination of thermal vibration and static disorder — in units of Å². High B-factors mark flexible loops or poorly resolved regions; low B-factors mark the rigid, well-ordered core.

Q: How big and how compact is the whole molecule?
A: Three whole-structure scalars: the radius of gyration (RMS distance of Cα from centroid, in Å), the count of Cα–Cα contacts (pairs closer than 8 Å and separated by more than four residues in sequence — i.e. tertiary, not local, contacts), and the bounding-box dimensions. Together they distinguish compact globular folds from extended fibres or disordered chains.

Q: What does the local fold look like, residue by residue?
A: A 3Di character summarizes, for each residue, the relative orientation of the Cα frame of its nearest spatial neighbor. Because it encodes fold topology rather than chemistry, 3Di alignments detect remote structural similarity that sequence alignment misses.

Q: How confident is the AlphaFold model at each residue?
A: For AlphaFold models, the B-factor field carries pLDDT — the model's own estimate of local accuracy on a 0–100 scale. Regions with pLDDT<50 should be treated as essentially unmodeled; they often correspond to intrinsically disordered segments.